Protein AF-A0A1G7JBR0-F1 (afdb_monomer_lite)

pLDDT: mean 79.84, std 14.23, range [39.72, 94.69]

Radius of gyration: 16.99 Å; chains: 1; bounding box: 34×28×47 Å

Sequence (78 aa):
MKIIDRLKKPTPKFFRKIRNIGMAIVASGGAILAAPFEVPTVLFTIASYATVIGTVTTAISQAVVADEEEEQQNQKKT

Foldseek 3Di:
DDVVVQLPFDQDPVLV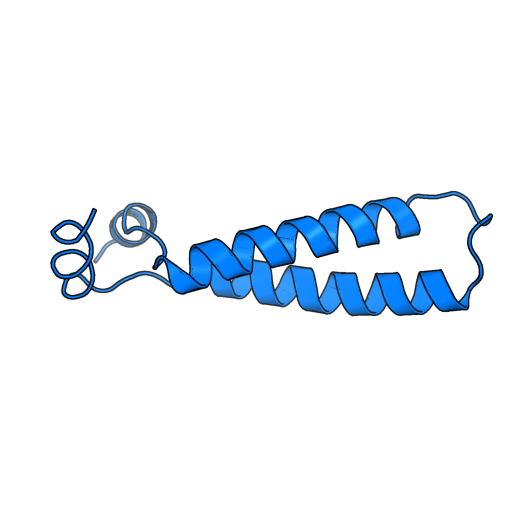VQLVVLVVLLVVLVVVCPDPPPDDVVSVVVSVVSNVVSVVSNVVSSVHGDDPVVPPVPVVPD

Secondary structure (DSSP, 8-state):
--HHHHHHSPPPHHHHHHHHHHHHHHHHHHHHHHS-S-S-HHHHHHHHHHHHHHHHHHHHHHH----TTSHHHHHTT-

Structure (mmCIF, N/CA/C/O backbone):
data_AF-A0A1G7JBR0-F1
#
_entry.id   AF-A0A1G7JBR0-F1
#
loop_
_atom_site.group_PDB
_atom_site.id
_atom_site.type_symbol
_atom_site.label_atom_id
_atom_site.label_alt_id
_atom_site.label_comp_id
_atom_site.label_asym_id
_atom_site.label_entity_id
_atom_site.label_seq_id
_atom_site.pdbx_PDB_ins_code
_atom_site.Cartn_x
_atom_site.Cartn_y
_atom_site.Cartn_z
_atom_site.occupancy
_atom_site.B_iso_or_equiv
_atom_site.auth_seq_id
_atom_site.auth_comp_id
_atom_site.auth_asym_id
_atom_site.auth_atom_id
_atom_site.pdbx_PDB_model_num
ATOM 1 N N . MET A 1 1 ? -22.413 13.367 20.702 1.00 59.31 1 MET A N 1
ATOM 2 C CA . MET A 1 1 ? -20.958 13.098 20.626 1.00 59.31 1 MET A CA 1
ATOM 3 C C . MET A 1 1 ? -20.301 14.229 19.854 1.00 59.31 1 MET A C 1
ATOM 5 O O . MET A 1 1 ? -20.782 14.539 18.767 1.00 59.31 1 MET A O 1
ATOM 9 N N . LYS A 1 2 ? -19.271 14.884 20.400 1.00 79.88 2 LYS A N 1
ATOM 10 C CA . LYS A 1 2 ? -18.506 15.894 19.651 1.00 79.88 2 LYS A CA 1
ATOM 11 C C . LYS A 1 2 ? -17.549 15.169 18.695 1.00 79.88 2 LYS A C 1
ATOM 13 O O . LYS A 1 2 ? -17.114 14.057 18.976 1.00 79.88 2 LYS A O 1
ATOM 18 N N . ILE A 1 3 ? -17.187 15.793 17.573 1.00 72.62 3 ILE A N 1
ATOM 19 C CA . ILE A 1 3 ? -16.218 15.240 16.598 1.00 72.62 3 ILE A CA 1
ATOM 20 C C . ILE A 1 3 ? -14.881 14.901 17.284 1.00 72.62 3 ILE A C 1
ATOM 22 O O . ILE A 1 3 ? -14.235 13.908 16.967 1.00 72.62 3 ILE A O 1
ATOM 26 N N . ILE A 1 4 ? -14.525 15.688 18.298 1.00 73.38 4 ILE A N 1
ATOM 27 C CA . ILE A 1 4 ? -13.335 15.523 19.136 1.00 73.38 4 ILE A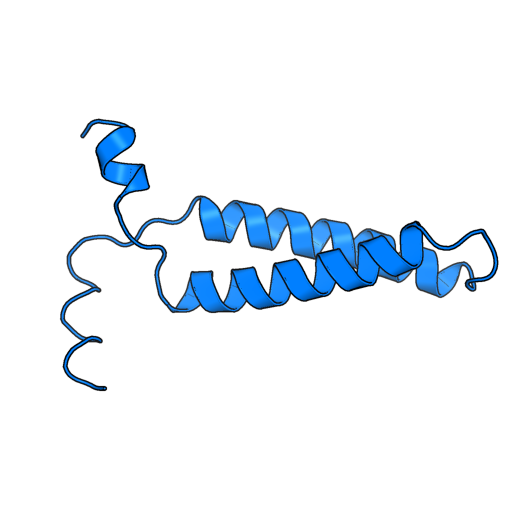 CA 1
ATOM 28 C C . ILE A 1 4 ? -13.337 14.169 19.865 1.00 73.38 4 ILE A C 1
ATOM 30 O O . ILE A 1 4 ? -12.287 13.543 19.994 1.00 73.38 4 ILE A O 1
ATOM 34 N N . ASP A 1 5 ? -14.505 13.684 20.293 1.00 71.62 5 ASP A N 1
ATOM 35 C CA . ASP A 1 5 ? -14.631 12.398 20.985 1.00 71.62 5 ASP A CA 1
ATOM 36 C C . ASP A 1 5 ? -14.384 11.234 20.015 1.00 71.62 5 ASP A C 1
ATOM 38 O O . ASP A 1 5 ? -13.774 10.235 20.384 1.00 71.62 5 ASP A O 1
ATOM 42 N N . ARG A 1 6 ? -14.780 11.387 18.741 1.00 66.81 6 ARG A N 1
ATOM 43 C CA . ARG A 1 6 ? -14.518 10.397 17.683 1.00 66.81 6 ARG A CA 1
ATOM 44 C C . ARG A 1 6 ? -13.045 10.328 17.279 1.00 66.81 6 ARG A C 1
ATOM 46 O O . ARG A 1 6 ? -12.576 9.243 16.970 1.00 66.81 6 ARG A O 1
ATOM 53 N N . LEU A 1 7 ? -12.311 11.442 17.331 1.00 64.06 7 LEU A N 1
ATOM 54 C CA . LEU A 1 7 ? -10.867 11.473 17.041 1.00 64.06 7 LEU A CA 1
ATOM 55 C C . LEU A 1 7 ? -10.019 10.767 18.109 1.00 64.06 7 LEU A C 1
ATOM 57 O O . LEU A 1 7 ? -8.917 10.312 17.815 1.00 64.06 7 LEU A O 1
ATOM 61 N N . LYS A 1 8 ? -10.514 10.690 19.350 1.00 65.56 8 LYS A N 1
ATOM 62 C CA . LYS A 1 8 ? -9.835 9.994 20.453 1.00 65.56 8 LYS A CA 1
ATOM 63 C C . LYS A 1 8 ? -10.120 8.494 20.486 1.00 65.56 8 LYS A C 1
ATOM 65 O O . LYS A 1 8 ? -9.389 7.768 21.156 1.00 65.56 8 LYS A O 1
ATOM 70 N N . LYS A 1 9 ? -11.161 8.029 19.788 1.00 69.38 9 LYS A N 1
ATOM 71 C CA . LYS A 1 9 ? -11.491 6.605 19.724 1.00 69.38 9 LYS A CA 1
ATOM 72 C C . LYS A 1 9 ? -10.488 5.873 18.824 1.00 69.38 9 LYS A C 1
ATOM 74 O O . LYS A 1 9 ? -10.186 6.348 17.727 1.00 69.38 9 LYS A O 1
ATOM 79 N N . PRO A 1 10 ? -9.951 4.725 19.259 1.00 67.62 10 PRO A N 1
ATOM 80 C CA . PRO A 1 10 ? -8.957 4.016 18.475 1.00 67.62 10 PRO A CA 1
ATOM 81 C C . PRO A 1 10 ? -9.571 3.355 17.237 1.00 67.62 10 PRO A C 1
ATOM 83 O O . PRO A 1 10 ? -10.673 2.811 17.251 1.00 67.62 10 PRO A O 1
ATOM 86 N N . THR A 1 11 ? -8.802 3.352 16.149 1.00 74.19 11 THR A N 1
ATOM 87 C CA . THR A 1 11 ? -9.068 2.517 14.969 1.00 74.19 11 THR A CA 1
ATOM 88 C C . THR A 1 11 ? -8.986 1.027 15.336 1.00 74.19 11 THR A C 1
ATOM 90 O O . THR A 1 11 ? -7.979 0.625 15.937 1.00 74.19 11 THR A O 1
ATOM 93 N N . PRO A 1 12 ? -9.959 0.189 14.923 1.00 78.19 12 PRO A N 1
ATOM 94 C CA . PRO A 1 12 ? -9.956 -1.248 15.201 1.00 78.19 12 PRO A CA 1
ATOM 95 C C . PRO A 1 12 ? -8.687 -1.948 14.691 1.00 78.19 12 PRO A C 1
ATOM 97 O O . PRO A 1 12 ? -8.108 -1.558 13.670 1.00 78.19 12 PRO A O 1
ATOM 100 N N . LYS A 1 13 ? -8.255 -3.030 15.362 1.00 77.88 13 LYS A N 1
ATOM 101 C CA . LYS A 1 13 ? -6.988 -3.733 15.043 1.00 77.88 13 LYS A CA 1
ATOM 102 C C . LYS A 1 13 ? -6.918 -4.207 13.580 1.00 77.88 13 LYS A C 1
ATOM 104 O O . LYS A 1 13 ? -5.841 -4.171 12.986 1.00 77.88 13 LYS A O 1
ATOM 109 N N . PHE A 1 14 ? -8.045 -4.628 13.001 1.00 83.25 14 PHE A N 1
ATOM 110 C CA . PHE A 1 14 ? -8.143 -5.048 11.598 1.00 83.25 14 PHE A CA 1
ATOM 111 C C . PHE A 1 14 ? -7.822 -3.898 10.629 1.00 83.25 14 PHE A C 1
ATOM 113 O O . PHE A 1 14 ? -6.876 -3.995 9.847 1.00 83.25 14 PHE A O 1
ATOM 120 N N . PHE A 1 15 ? -8.525 -2.769 10.756 1.00 86.00 15 PHE A N 1
ATOM 121 C CA . PHE A 1 15 ? -8.313 -1.586 9.914 1.00 86.00 15 PHE A CA 1
ATOM 122 C C . PHE A 1 15 ? -6.939 -0.955 10.130 1.00 86.00 15 PHE A C 1
ATOM 124 O O . PHE A 1 15 ? -6.319 -0.479 9.184 1.00 86.00 15 PHE A O 1
ATOM 131 N N . ARG A 1 16 ? -6.385 -1.037 11.344 1.00 85.31 16 ARG A N 1
ATOM 132 C CA . ARG A 1 16 ? -5.013 -0.591 11.609 1.00 85.31 16 ARG A CA 1
ATOM 133 C C . ARG A 1 16 ? -3.970 -1.400 10.825 1.00 85.31 16 ARG A C 1
ATOM 135 O O . ARG A 1 16 ? -3.014 -0.813 10.323 1.00 85.31 16 ARG A O 1
ATOM 142 N N . LYS A 1 17 ? -4.148 -2.720 10.686 1.00 89.56 17 LYS A N 1
ATOM 143 C CA . LYS A 1 17 ? -3.264 -3.561 9.854 1.00 89.56 17 LYS A CA 1
ATOM 144 C C . LYS A 1 17 ? -3.410 -3.221 8.373 1.00 89.56 17 LYS A C 1
ATOM 146 O O . LYS A 1 17 ? -2.402 -3.014 7.703 1.00 89.56 17 LYS A O 1
ATOM 151 N N . ILE A 1 18 ? -4.647 -3.101 7.896 1.00 89.88 18 ILE A N 1
ATOM 152 C CA . ILE A 1 18 ? -4.942 -2.729 6.508 1.00 89.88 18 ILE A CA 1
ATOM 153 C C . ILE A 1 18 ? -4.342 -1.364 6.163 1.00 89.88 18 ILE A C 1
ATOM 155 O O . ILE A 1 18 ? -3.703 -1.226 5.125 1.00 89.88 18 ILE A O 1
ATOM 159 N N . ARG A 1 19 ? -4.456 -0.380 7.059 1.00 88.69 19 ARG A N 1
ATOM 160 C CA . ARG A 1 19 ? -3.846 0.944 6.899 1.00 88.69 19 ARG A CA 1
ATOM 161 C C . ARG A 1 19 ? -2.337 0.872 6.701 1.00 88.69 19 ARG A C 1
ATOM 163 O O . ARG A 1 19 ? -1.809 1.544 5.826 1.00 88.69 19 ARG A O 1
ATOM 170 N N . ASN A 1 20 ? -1.640 0.077 7.510 1.00 90.50 20 ASN A N 1
ATOM 171 C CA . ASN A 1 20 ? -0.187 -0.043 7.408 1.00 90.50 20 ASN A CA 1
ATOM 172 C C . ASN A 1 20 ? 0.231 -0.678 6.072 1.00 90.50 20 ASN A C 1
ATOM 174 O O . ASN A 1 20 ? 1.203 -0.234 5.467 1.00 90.50 20 ASN A O 1
ATOM 178 N N . ILE A 1 21 ? -0.532 -1.664 5.588 1.00 92.75 21 ILE A N 1
ATOM 179 C CA . ILE A 1 21 ? -0.319 -2.273 4.268 1.00 92.75 21 ILE A CA 1
ATOM 180 C C . ILE A 1 21 ? -0.608 -1.253 3.158 1.00 92.75 21 ILE A C 1
ATOM 182 O O . ILE A 1 21 ? 0.210 -1.081 2.259 1.00 92.75 21 ILE A O 1
ATOM 186 N N . GLY A 1 22 ? -1.728 -0.528 3.244 1.00 89.88 22 GLY A N 1
ATOM 187 C CA . GLY A 1 22 ? -2.093 0.528 2.298 1.00 89.88 22 GLY A CA 1
ATOM 188 C C . GLY A 1 22 ? -1.024 1.618 2.206 1.00 89.88 22 GLY A C 1
ATOM 189 O O . GLY A 1 22 ? -0.630 1.989 1.106 1.00 89.88 22 GLY A O 1
ATOM 190 N N . MET A 1 23 ? -0.479 2.054 3.342 1.00 93.31 23 MET A N 1
ATOM 191 C CA . MET A 1 23 ? 0.628 3.014 3.394 1.00 93.31 23 MET A CA 1
ATOM 192 C C . MET A 1 23 ? 1.909 2.472 2.755 1.00 93.31 23 MET A C 1
ATOM 194 O O . MET A 1 23 ? 2.581 3.215 2.046 1.00 93.31 23 MET A O 1
ATOM 198 N N . ALA A 1 24 ? 2.240 1.193 2.958 1.00 94.69 24 ALA A N 1
ATOM 199 C CA . ALA A 1 24 ? 3.395 0.578 2.305 1.00 94.69 24 ALA A CA 1
ATOM 200 C C . ALA A 1 24 ? 3.232 0.559 0.776 1.00 94.69 24 ALA A C 1
ATOM 202 O O . ALA A 1 24 ? 4.149 0.946 0.057 1.00 94.69 24 ALA A O 1
ATOM 203 N N . ILE A 1 25 ? 2.042 0.199 0.284 1.00 93.31 25 ILE A N 1
ATOM 204 C CA . ILE A 1 25 ? 1.726 0.212 -1.151 1.00 93.31 25 ILE A CA 1
ATOM 205 C C . ILE A 1 25 ? 1.819 1.632 -1.717 1.00 93.31 25 ILE A C 1
ATOM 207 O O . ILE A 1 25 ? 2.434 1.828 -2.761 1.00 93.31 25 ILE A O 1
ATOM 211 N N . VAL A 1 26 ? 1.243 2.625 -1.030 1.00 94.00 26 VAL A N 1
ATOM 212 C CA . VAL A 1 26 ? 1.306 4.033 -1.455 1.00 94.00 26 VAL A CA 1
ATOM 213 C C . VAL A 1 26 ? 2.744 4.539 -1.471 1.00 94.00 26 VAL A C 1
ATOM 215 O O . VAL A 1 26 ? 3.124 5.221 -2.415 1.00 94.00 26 VAL A O 1
ATOM 218 N N . ALA A 1 27 ? 3.559 4.193 -0.474 1.00 93.94 27 ALA A N 1
ATOM 219 C CA . ALA A 1 27 ? 4.962 4.594 -0.434 1.00 93.94 27 ALA A CA 1
ATOM 220 C C . ALA A 1 27 ? 5.757 3.987 -1.601 1.00 93.94 27 ALA A C 1
ATOM 222 O O . ALA A 1 27 ? 6.484 4.704 -2.287 1.00 93.94 27 ALA A O 1
ATOM 223 N N . SER A 1 28 ? 5.583 2.689 -1.873 1.00 92.19 28 SER A N 1
ATOM 224 C CA . SER A 1 28 ? 6.235 2.021 -3.004 1.00 92.19 28 SER A CA 1
ATOM 225 C C . SER A 1 28 ? 5.744 2.551 -4.354 1.00 92.19 28 SER A C 1
ATOM 227 O O . SER A 1 28 ? 6.557 2.843 -5.226 1.00 92.19 28 SER A O 1
ATOM 229 N N . GLY A 1 29 ? 4.432 2.724 -4.523 1.00 89.12 29 GLY A N 1
ATOM 230 C CA . GLY A 1 29 ? 3.841 3.293 -5.733 1.00 89.12 29 GLY A CA 1
ATOM 231 C C . GLY A 1 29 ? 4.298 4.730 -5.966 1.00 89.12 29 GLY A C 1
ATOM 232 O O . GLY A 1 29 ? 4.763 5.053 -7.052 1.00 89.12 29 GLY A O 1
ATOM 233 N N . GLY A 1 30 ? 4.280 5.567 -4.929 1.00 89.88 30 GLY A N 1
ATOM 234 C CA . GLY A 1 30 ? 4.775 6.941 -4.974 1.00 89.88 30 GLY A CA 1
ATOM 235 C C . GLY A 1 30 ? 6.257 7.032 -5.341 1.00 89.88 30 GLY A C 1
ATOM 236 O O . GLY A 1 30 ? 6.624 7.888 -6.140 1.00 89.88 30 GLY A O 1
ATOM 237 N N . ALA A 1 31 ? 7.094 6.122 -4.835 1.00 91.19 31 ALA A N 1
ATOM 238 C CA . ALA A 1 31 ? 8.506 6.053 -5.212 1.00 91.19 31 ALA A CA 1
ATOM 239 C C . ALA A 1 31 ? 8.698 5.700 -6.697 1.00 91.19 31 ALA A C 1
ATOM 241 O O . ALA A 1 31 ? 9.514 6.325 -7.369 1.00 91.19 31 ALA A O 1
ATOM 242 N N . ILE A 1 32 ? 7.919 4.746 -7.225 1.00 89.12 32 ILE A N 1
ATOM 243 C CA . ILE A 1 32 ? 7.950 4.383 -8.653 1.00 89.12 32 ILE A CA 1
ATOM 244 C C . ILE A 1 32 ? 7.474 5.556 -9.520 1.00 89.12 32 ILE A C 1
ATOM 246 O O . ILE A 1 32 ? 8.073 5.836 -10.553 1.00 89.12 32 ILE A O 1
ATOM 250 N N . LEU A 1 33 ? 6.416 6.254 -9.100 1.00 88.00 33 LEU A N 1
ATOM 251 C CA . LEU A 1 33 ? 5.859 7.394 -9.834 1.00 88.00 33 LEU A CA 1
ATOM 252 C C . LEU A 1 33 ? 6.774 8.630 -9.802 1.00 88.00 33 LEU A C 1
ATOM 254 O O . LEU A 1 33 ? 6.750 9.423 -10.739 1.00 88.00 33 LEU A O 1
ATOM 258 N N . ALA A 1 34 ? 7.562 8.804 -8.738 1.00 89.12 34 ALA A N 1
ATOM 259 C CA . ALA A 1 34 ? 8.520 9.901 -8.597 1.00 89.12 34 ALA A CA 1
ATOM 260 C C . ALA A 1 34 ? 9.844 9.654 -9.343 1.00 89.12 34 ALA A C 1
ATOM 262 O O . ALA A 1 34 ? 10.647 10.579 -9.474 1.00 89.12 34 ALA A O 1
ATOM 263 N N . ALA A 1 35 ? 10.086 8.429 -9.820 1.00 84.19 35 ALA A N 1
ATOM 264 C CA . ALA A 1 35 ? 11.274 8.112 -10.597 1.00 84.19 35 ALA A CA 1
ATOM 265 C C . ALA A 1 35 ? 11.204 8.771 -11.994 1.00 84.19 35 ALA A C 1
ATOM 267 O O . ALA A 1 35 ? 10.188 8.647 -12.685 1.00 84.19 35 ALA A O 1
ATOM 268 N N . PRO A 1 36 ? 12.266 9.460 -12.449 1.00 74.00 36 PRO A N 1
ATOM 269 C CA . PRO A 1 36 ? 12.294 10.064 -13.777 1.00 74.00 36 PRO A CA 1
ATOM 270 C C . PRO A 1 36 ? 12.400 8.982 -14.863 1.00 74.00 36 PRO A C 1
ATOM 272 O O . PRO A 1 36 ? 13.447 8.375 -14.992 1.00 74.00 36 PRO A O 1
ATOM 275 N N . PHE A 1 37 ? 11.316 8.748 -15.621 1.00 67.88 37 PHE A N 1
ATOM 276 C CA . PHE A 1 37 ? 11.172 8.063 -16.935 1.00 67.88 37 PHE A CA 1
ATOM 277 C C . PHE A 1 37 ? 11.948 6.759 -17.257 1.00 67.88 37 PHE A C 1
ATOM 279 O O . PHE A 1 37 ? 11.791 6.217 -18.349 1.00 67.88 37 PHE A O 1
ATOM 286 N N . GLU A 1 38 ? 12.714 6.196 -16.330 1.00 74.38 38 GLU A N 1
ATOM 287 C CA . GLU A 1 38 ? 13.549 5.003 -16.524 1.00 74.38 38 GLU A CA 1
ATOM 288 C C . GLU A 1 38 ? 12.774 3.696 -16.294 1.00 74.38 38 GLU A C 1
ATOM 290 O O . GLU A 1 38 ? 13.232 2.614 -16.662 1.00 74.38 38 GLU A O 1
ATOM 295 N N . VAL A 1 39 ? 11.581 3.778 -15.698 1.00 75.75 39 VAL A N 1
ATOM 296 C CA . VAL A 1 39 ? 10.749 2.610 -15.401 1.00 75.75 39 VAL A CA 1
ATOM 297 C C . VAL A 1 39 ? 9.888 2.205 -16.604 1.00 75.75 39 VAL A C 1
ATOM 299 O O . VAL A 1 39 ? 9.174 3.042 -17.161 1.00 75.75 39 VAL A O 1
ATOM 302 N N . PRO A 1 40 ? 9.879 0.909 -16.981 1.00 85.69 40 PRO A N 1
ATOM 303 C CA . PRO A 1 40 ? 8.976 0.379 -17.997 1.00 85.69 40 PRO A CA 1
ATOM 304 C C . PRO A 1 40 ? 7.523 0.805 -17.759 1.00 85.69 40 PRO A C 1
ATOM 306 O O . PRO A 1 40 ? 7.003 0.663 -16.651 1.00 85.69 40 PRO A O 1
ATOM 309 N N . THR A 1 41 ? 6.835 1.264 -18.809 1.00 86.62 41 THR A N 1
ATOM 310 C CA . THR A 1 41 ? 5.465 1.811 -18.734 1.00 86.62 41 THR A CA 1
ATOM 311 C C . THR A 1 41 ? 4.481 0.885 -18.018 1.00 86.62 41 THR A C 1
ATOM 313 O O . THR A 1 41 ? 3.632 1.349 -17.265 1.00 86.62 41 THR A O 1
ATOM 316 N N . VAL A 1 42 ? 4.634 -0.431 -18.186 1.00 88.94 42 VAL A N 1
ATOM 317 C CA . VAL A 1 42 ? 3.802 -1.440 -17.512 1.00 88.94 42 VAL A CA 1
ATOM 318 C C . VAL A 1 42 ? 3.882 -1.312 -15.986 1.00 88.94 42 VAL A C 1
ATOM 320 O O . VAL A 1 42 ? 2.856 -1.368 -15.311 1.00 88.94 42 VAL A O 1
ATOM 323 N N . LEU A 1 43 ? 5.077 -1.084 -15.432 1.00 87.38 43 LEU A N 1
ATOM 324 C CA . LEU A 1 43 ? 5.259 -0.893 -13.990 1.00 87.38 43 LEU A CA 1
ATOM 325 C C . LEU A 1 43 ? 4.644 0.422 -13.518 1.00 87.38 43 LEU A C 1
ATOM 327 O O . LEU A 1 43 ? 4.046 0.454 -12.447 1.00 87.38 43 LEU A O 1
ATOM 331 N N . PHE A 1 44 ? 4.736 1.480 -14.324 1.00 89.00 44 PHE A N 1
ATOM 332 C CA . PHE A 1 44 ? 4.113 2.765 -14.015 1.00 89.00 44 PHE A CA 1
ATOM 333 C C . PHE A 1 44 ? 2.582 2.649 -13.947 1.00 89.00 44 PHE A C 1
ATOM 335 O O . PHE A 1 44 ? 1.957 3.149 -13.011 1.00 89.00 44 PHE A O 1
ATOM 342 N N . THR A 1 45 ? 1.970 1.929 -14.891 1.00 90.25 45 THR A N 1
ATOM 343 C CA . THR A 1 45 ? 0.527 1.647 -14.879 1.00 90.25 45 THR A CA 1
ATOM 344 C C . THR A 1 45 ? 0.121 0.815 -13.663 1.00 90.25 45 THR A C 1
ATOM 346 O O . THR A 1 45 ? -0.868 1.126 -13.006 1.00 90.25 45 THR A O 1
ATOM 349 N N . ILE A 1 46 ? 0.888 -0.220 -13.310 1.00 92.12 46 ILE A N 1
ATOM 350 C CA . ILE A 1 46 ? 0.608 -1.016 -12.105 1.00 92.12 46 ILE A CA 1
ATOM 351 C C . ILE A 1 46 ? 0.734 -0.146 -10.847 1.00 92.12 46 ILE A C 1
ATOM 353 O O . ILE A 1 46 ? -0.137 -0.188 -9.977 1.00 92.12 46 ILE A O 1
ATOM 357 N N . ALA A 1 47 ? 1.785 0.671 -10.760 1.00 90.56 47 ALA A N 1
ATOM 358 C CA . ALA A 1 47 ? 2.032 1.555 -9.628 1.00 90.56 47 ALA A CA 1
ATOM 359 C C . ALA A 1 47 ? 0.916 2.590 -9.446 1.00 90.56 47 ALA A C 1
ATOM 361 O O . ALA A 1 47 ? 0.513 2.853 -8.311 1.00 90.56 47 ALA A O 1
ATOM 362 N N . SER A 1 48 ? 0.371 3.143 -10.532 1.00 90.56 48 SER A N 1
ATOM 363 C CA . SER A 1 48 ? -0.727 4.108 -10.444 1.00 90.56 48 SER A CA 1
ATOM 364 C C . SER A 1 48 ? -2.008 3.465 -9.898 1.00 90.56 48 SER A C 1
ATOM 366 O O . SER A 1 48 ? -2.577 3.980 -8.932 1.00 90.56 48 SER A O 1
ATOM 368 N N . TYR A 1 49 ? -2.414 2.296 -10.407 1.00 94.50 49 TYR A N 1
ATOM 369 C CA . TYR A 1 49 ? -3.568 1.560 -9.873 1.00 94.50 49 TYR A CA 1
ATOM 370 C C . TYR A 1 49 ? -3.363 1.129 -8.418 1.00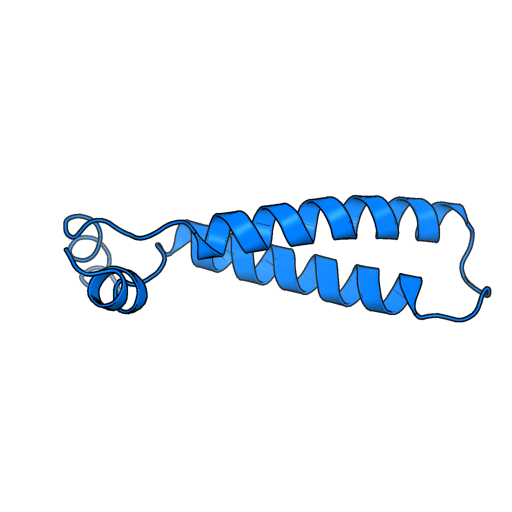 94.50 49 TYR A C 1
ATOM 372 O O . TYR A 1 49 ? -4.258 1.301 -7.586 1.00 94.50 49 TYR A O 1
ATOM 380 N N . ALA A 1 50 ? -2.177 0.617 -8.085 1.00 93.62 50 ALA A N 1
ATOM 381 C CA . ALA A 1 50 ? -1.839 0.225 -6.721 1.00 93.62 50 ALA A CA 1
ATOM 382 C C . ALA A 1 50 ? -1.901 1.420 -5.755 1.00 93.62 50 ALA A C 1
ATOM 384 O O . ALA A 1 50 ? -2.433 1.299 -4.652 1.00 93.62 50 ALA A O 1
ATOM 385 N N . THR A 1 51 ? -1.436 2.594 -6.189 1.00 93.38 51 THR A N 1
ATOM 386 C CA . THR A 1 51 ? -1.510 3.835 -5.404 1.00 93.38 51 THR A CA 1
ATOM 387 C C . THR A 1 51 ? -2.960 4.259 -5.163 1.00 93.38 51 THR A C 1
ATOM 389 O O . THR A 1 51 ? -3.316 4.615 -4.038 1.00 93.38 51 THR A O 1
ATOM 392 N N . VAL A 1 52 ? -3.836 4.165 -6.168 1.00 94.62 52 VAL A N 1
ATOM 393 C CA . VAL A 1 52 ? -5.273 4.454 -5.999 1.00 94.62 52 VAL A CA 1
ATOM 394 C C . VAL A 1 52 ? -5.903 3.509 -4.973 1.00 94.62 52 VAL A C 1
ATOM 396 O O . VAL A 1 52 ? -6.560 3.958 -4.034 1.00 94.62 52 VAL A O 1
ATOM 399 N N . ILE A 1 53 ? -5.645 2.205 -5.081 1.00 93.69 53 ILE A N 1
ATOM 400 C CA . ILE A 1 53 ? -6.153 1.216 -4.119 1.00 93.69 53 ILE A CA 1
ATOM 401 C C . ILE A 1 53 ? -5.624 1.513 -2.711 1.00 93.69 53 ILE A C 1
ATOM 403 O O . ILE A 1 53 ? -6.392 1.522 -1.746 1.00 93.69 53 ILE A O 1
ATOM 407 N N . GLY A 1 54 ? -4.326 1.791 -2.588 1.00 91.31 54 GLY A N 1
ATOM 408 C CA . GLY A 1 54 ? -3.674 2.076 -1.315 1.00 91.31 54 GLY A CA 1
ATOM 409 C C . GLY A 1 54 ? -4.206 3.343 -0.642 1.00 91.31 54 GLY A C 1
ATOM 410 O O . GLY A 1 54 ? -4.447 3.331 0.568 1.00 91.31 54 GLY A O 1
ATOM 411 N N . THR A 1 55 ? -4.462 4.411 -1.403 1.00 92.62 55 THR A N 1
ATOM 412 C CA . THR A 1 55 ? -5.005 5.674 -0.870 1.00 92.62 55 THR A CA 1
ATOM 413 C C . THR A 1 55 ? -6.445 5.516 -0.389 1.00 92.62 55 THR A C 1
ATOM 415 O O . THR A 1 55 ? -6.741 5.892 0.747 1.00 92.62 55 THR A O 1
ATOM 418 N N . VAL A 1 56 ? -7.319 4.884 -1.182 1.00 93.31 56 VAL A N 1
ATOM 419 C CA . VAL A 1 56 ? -8.713 4.602 -0.792 1.00 93.31 56 VAL A CA 1
ATOM 420 C C . VAL A 1 56 ? -8.755 3.718 0.455 1.00 93.31 56 VAL A C 1
ATOM 422 O O . VAL A 1 56 ? -9.415 4.049 1.440 1.00 93.31 56 VAL A O 1
ATOM 425 N N . THR A 1 57 ? -7.982 2.632 0.455 1.00 91.00 57 THR A N 1
ATOM 426 C CA . THR A 1 57 ? -7.885 1.694 1.582 1.00 91.00 57 THR A CA 1
ATOM 427 C C . THR A 1 57 ? -7.414 2.389 2.862 1.00 91.00 57 THR A C 1
ATOM 429 O O . THR A 1 57 ? -7.956 2.156 3.947 1.00 91.00 57 THR A O 1
ATOM 432 N N . THR A 1 58 ? -6.428 3.278 2.746 1.00 89.75 58 THR A N 1
ATOM 433 C CA . THR A 1 58 ? -5.889 4.055 3.868 1.00 89.75 58 THR A CA 1
ATOM 434 C C . THR A 1 58 ? -6.910 5.058 4.399 1.00 89.75 58 THR A C 1
ATOM 436 O O . THR A 1 58 ? -7.091 5.142 5.614 1.00 89.75 58 THR A O 1
ATOM 439 N N . ALA A 1 59 ? -7.602 5.782 3.516 1.00 90.50 59 ALA A N 1
ATOM 440 C CA . ALA A 1 59 ? -8.616 6.764 3.895 1.00 90.50 59 ALA A CA 1
ATOM 441 C C . ALA A 1 59 ? -9.792 6.102 4.625 1.00 90.50 59 ALA A C 1
ATOM 443 O O . ALA A 1 59 ? -10.174 6.546 5.708 1.00 90.50 59 ALA A O 1
AT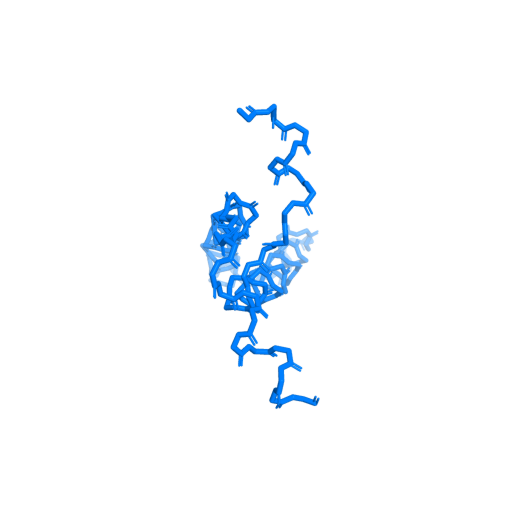OM 444 N N . ILE A 1 60 ? -10.297 4.986 4.091 1.00 88.38 60 ILE A N 1
ATOM 445 C CA . ILE A 1 60 ? -11.356 4.198 4.735 1.00 88.38 60 ILE A CA 1
ATOM 446 C C . ILE A 1 60 ? -10.878 3.696 6.099 1.00 88.38 60 ILE A C 1
ATOM 448 O O . ILE A 1 60 ? -11.573 3.862 7.097 1.00 88.38 60 ILE A O 1
ATOM 452 N N . SER A 1 61 ? -9.659 3.157 6.180 1.00 86.75 61 SER A N 1
ATOM 453 C CA . SER A 1 61 ? -9.114 2.640 7.442 1.00 86.75 61 SER A CA 1
ATOM 454 C C . SER A 1 61 ? -8.904 3.712 8.517 1.00 86.75 61 SER A C 1
ATOM 456 O O . SER A 1 61 ? -8.822 3.367 9.690 1.00 86.75 61 SER A O 1
ATOM 458 N N . GLN A 1 62 ? -8.793 4.989 8.136 1.00 82.88 62 GLN A N 1
ATOM 459 C CA . GLN A 1 62 ? -8.742 6.128 9.062 1.00 82.88 62 GLN A CA 1
ATOM 460 C C . GLN A 1 62 ? -10.130 6.649 9.446 1.00 82.88 62 GLN A C 1
ATOM 462 O O . GLN A 1 62 ? -10.296 7.202 10.529 1.00 82.88 62 GLN A O 1
ATOM 467 N N . ALA A 1 63 ? -11.117 6.494 8.563 1.00 85.06 63 ALA A N 1
ATOM 468 C CA . ALA A 1 63 ? -12.491 6.909 8.818 1.00 85.06 63 ALA A CA 1
ATOM 469 C C . ALA A 1 63 ? -13.235 5.943 9.758 1.00 85.06 63 ALA A C 1
ATOM 471 O O . ALA A 1 63 ? -14.179 6.350 10.437 1.00 85.06 63 ALA A O 1
ATOM 472 N N . VAL A 1 64 ? -12.821 4.672 9.808 1.00 82.88 64 VAL A N 1
ATOM 473 C CA . VAL A 1 64 ? -13.432 3.661 10.678 1.00 82.88 64 VAL A CA 1
ATOM 474 C C . VAL A 1 64 ? -12.987 3.843 12.131 1.00 82.88 64 VAL A C 1
ATOM 476 O O . VAL A 1 64 ? -11.800 3.868 12.444 1.00 82.88 64 VAL A O 1
ATOM 479 N N . VAL A 1 65 ? -13.961 3.896 13.036 1.00 78.94 65 VAL A N 1
ATOM 480 C CA . VAL A 1 65 ? -13.773 4.051 14.483 1.00 78.94 65 VAL A CA 1
ATOM 481 C C . VAL A 1 65 ? -14.359 2.826 15.186 1.00 78.94 65 VAL A C 1
ATOM 483 O O . VAL A 1 65 ? -15.423 2.362 14.783 1.00 78.94 65 VAL A O 1
ATOM 486 N N . ALA A 1 66 ? -13.677 2.293 16.205 1.00 67.88 66 ALA A N 1
ATOM 487 C CA . ALA A 1 66 ? -14.210 1.190 17.006 1.00 67.88 66 ALA A CA 1
ATOM 488 C C . ALA A 1 66 ? -15.356 1.670 17.914 1.00 67.88 66 ALA A C 1
ATOM 490 O O . ALA A 1 66 ? -15.243 2.729 18.542 1.00 67.88 66 ALA A O 1
ATOM 491 N N . ASP A 1 67 ? -16.428 0.882 18.009 1.00 67.00 67 ASP A N 1
ATOM 492 C CA . ASP A 1 67 ? -17.407 1.025 19.088 1.00 67.00 67 ASP A CA 1
ATOM 493 C C . ASP A 1 67 ? -16.920 0.294 20.350 1.00 67.00 67 ASP A C 1
ATOM 495 O O . ASP A 1 67 ? -16.129 -0.649 20.294 1.00 67.00 67 ASP A O 1
ATOM 499 N N . GLU A 1 68 ? -17.356 0.796 21.505 1.00 59.59 68 GLU A N 1
ATOM 500 C CA . GLU A 1 68 ? -16.789 0.558 22.847 1.00 59.59 68 GLU A CA 1
ATOM 501 C C . GLU A 1 68 ? -16.792 -0.921 23.296 1.00 59.59 68 GLU A C 1
ATOM 503 O O . GLU A 1 68 ? -16.108 -1.289 24.251 1.00 59.59 68 GLU A O 1
ATOM 508 N N . GLU A 1 69 ? -17.505 -1.796 22.586 1.00 58.31 69 GLU A N 1
ATOM 509 C CA . GLU A 1 69 ? -17.669 -3.214 22.926 1.00 58.31 69 GLU A CA 1
ATOM 510 C C . GLU A 1 69 ? -16.516 -4.112 22.424 1.00 58.31 69 GLU A C 1
ATOM 512 O O . GLU A 1 69 ? -16.260 -5.175 22.998 1.00 58.31 69 GLU A O 1
ATOM 517 N N . GLU A 1 70 ? -15.742 -3.682 21.418 1.00 55.88 70 GLU A N 1
ATOM 518 C CA . GLU A 1 70 ? -14.637 -4.485 20.85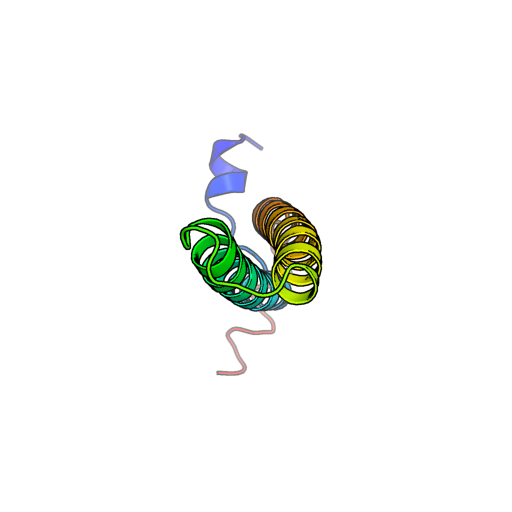8 1.00 55.88 70 GLU A CA 1
ATOM 519 C C . GLU A 1 70 ? -13.291 -4.314 21.597 1.00 55.88 70 GLU A C 1
ATOM 521 O O . GLU A 1 70 ? -12.373 -5.126 21.424 1.00 55.88 70 GLU A O 1
ATOM 526 N N . GLU A 1 71 ? -13.147 -3.297 22.457 1.00 55.84 71 GLU A N 1
ATOM 527 C CA . GLU A 1 71 ? -11.898 -3.045 23.199 1.00 55.84 71 GLU A CA 1
ATOM 528 C C . GLU A 1 71 ? -11.618 -4.098 24.284 1.00 55.84 71 GLU A C 1
ATOM 530 O O . GLU A 1 71 ? -10.456 -4.444 24.524 1.00 55.84 71 GLU A O 1
ATOM 535 N N . GLN A 1 72 ? -12.656 -4.657 24.916 1.00 51.50 72 GLN A N 1
ATOM 536 C CA . GLN A 1 72 ? -12.493 -5.496 26.112 1.00 51.50 72 GLN A CA 1
ATOM 537 C C . GLN A 1 72 ? -12.143 -6.961 25.807 1.00 51.50 72 GLN A C 1
ATOM 539 O O . GLN A 1 72 ? -11.419 -7.593 26.581 1.00 51.50 72 GLN A O 1
ATOM 544 N N . GLN A 1 73 ? -12.573 -7.517 24.668 1.00 53.50 73 GLN A N 1
ATOM 545 C CA . GLN A 1 73 ? -12.283 -8.922 24.333 1.00 53.50 73 GLN A CA 1
ATOM 546 C C . GLN A 1 73 ? -10.828 -9.156 23.898 1.00 53.50 73 GLN A C 1
ATOM 548 O O . GLN A 1 73 ? -10.327 -10.278 23.961 1.00 53.50 73 GLN A O 1
ATOM 553 N N . ASN A 1 74 ? -10.125 -8.105 23.469 1.00 52.62 74 ASN A N 1
ATOM 554 C CA . ASN A 1 74 ? -8.830 -8.233 22.799 1.00 52.62 74 ASN A CA 1
ATOM 555 C C . ASN A 1 74 ? -7.658 -7.591 23.572 1.00 52.62 74 ASN A C 1
ATOM 557 O O . ASN A 1 74 ? -6.523 -7.656 23.100 1.00 52.62 74 ASN A O 1
ATOM 561 N N . GLN A 1 75 ? -7.908 -6.974 24.736 1.00 54.94 75 GLN A N 1
ATOM 562 C CA . GLN A 1 75 ? -6.866 -6.602 25.713 1.00 54.94 75 GLN A CA 1
ATOM 563 C C . GLN A 1 75 ? -6.598 -7.715 26.742 1.00 54.94 75 GLN A C 1
ATOM 565 O O . GLN A 1 75 ? -5.501 -7.794 27.270 1.00 54.94 75 GLN A O 1
ATOM 570 N N . LYS A 1 76 ? -7.550 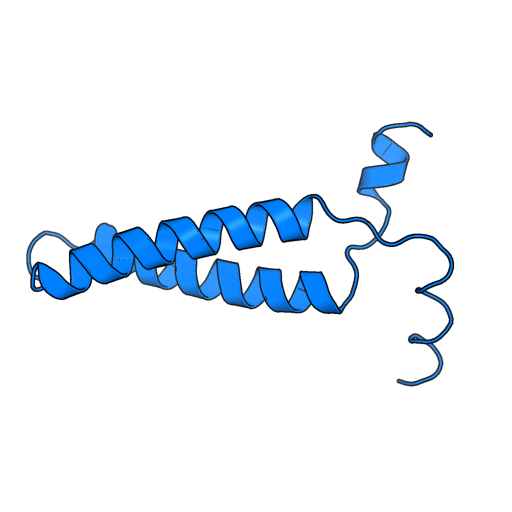-8.631 26.981 1.00 44.28 76 LYS A N 1
ATOM 571 C CA . LYS A 1 76 ? -7.369 -9.793 27.880 1.00 44.28 76 LYS A CA 1
ATOM 572 C C . LYS A 1 76 ? -6.621 -10.986 27.260 1.00 44.28 76 LYS A C 1
ATOM 574 O O . LYS A 1 76 ? -6.429 -11.991 27.935 1.00 44.28 76 LYS A O 1
ATOM 579 N N . LYS A 1 77 ? -6.247 -10.916 25.977 1.00 51.66 77 LYS A N 1
ATOM 580 C CA . LYS A 1 77 ? -5.639 -12.028 25.215 1.00 51.66 77 LYS A CA 1
ATOM 581 C C . LYS A 1 77 ? -4.198 -11.751 24.756 1.00 51.66 77 LYS A C 1
ATOM 583 O O . LYS A 1 77 ? -3.710 -12.432 23.856 1.00 51.66 77 LYS A O 1
ATOM 588 N N . THR A 1 78 ? -3.543 -10.737 25.319 1.00 39.72 78 THR A N 1
ATOM 589 C CA . THR A 1 78 ? -2.124 -10.410 25.103 1.00 39.72 78 THR A CA 1
ATOM 590 C C . THR A 1 78 ? -1.449 -10.248 26.449 1.00 39.72 78 THR A C 1
ATOM 592 O O . THR A 1 78 ? -2.101 -9.658 27.336 1.00 39.72 78 THR A O 1
#

Organism: NCBI:txid227084